Protein AF-A0A0F8Z2M2-F1 (afdb_monomer)

Foldseek 3Di:
DDFAQVADWDADPVRWIWGWHDDPNFIFIWGQDPVVRDTDTDDTDDPVRSVVVVVRRVVVVVVVVVVVCVVVVVDD

Nearest PDB structures (foldseek):
  3o4j-assembly2_D  TM=6.701E-01  e=1.835E+00  Aeropyrum pernix
  3o4i-assembly1_A  TM=6.563E-01  e=2.782E+00  Aeropyrum pernix
  3oe3-assembly1_A  TM=7.414E-01  e=5.039E+00  Salmonella enterica subsp. enterica serovar Typhimurium
  2iy2-assembly1_A  TM=5.027E-01  e=2.067E+00  Escherichia coli
  2hu8-assembly1_B  TM=6.209E-01  e=4.748E+00  Aeropyrum pernix

Solvent-accessible surface area (backbone atoms only — not comparable to full-atom values): 4471 Å² total; per-residue (Å²): 134,86,75,40,71,84,43,50,73,42,65,52,101,80,78,47,51,32,35,42,28,34,56,96,94,38,42,31,38,25,36,64,35,83,91,77,74,43,77,41,81,73,50,78,47,56,75,63,57,53,49,56,53,49,51,50,42,51,52,50,52,50,50,52,50,50,54,52,35,40,76,70,66,75,47,132

Sequence (76 aa):
MELDKDGFVFIDGMDRVYKCCVIDNKSWLLKWNNNRKCWTTLHEINSQDRNDYYELLNKNASQALINILSHKGIIK

Organism: NCBI:txid412755

Structure (mmCIF, N/CA/C/O backbone):
data_AF-A0A0F8Z2M2-F1
#
_entry.id   AF-A0A0F8Z2M2-F1
#
loop_
_atom_site.group_PDB
_atom_site.id
_atom_site.type_symbol
_atom_site.label_atom_id
_atom_site.label_alt_id
_atom_site.label_comp_id
_atom_site.label_asym_id
_atom_site.label_entity_id
_atom_site.label_seq_id
_atom_site.pdbx_PDB_ins_code
_atom_site.Cartn_x
_atom_site.Cartn_y
_atom_site.Cartn_z
_atom_site.occupancy
_atom_site.B_iso_or_equiv
_atom_site.auth_seq_id
_atom_site.auth_comp_id
_atom_site.auth_asym_id
_atom_site.auth_atom_id
_atom_site.pdbx_PDB_model_num
ATOM 1 N N . MET A 1 1 ? 11.919 -5.097 8.595 1.00 60.41 1 MET A N 1
ATOM 2 C CA . MET A 1 1 ? 10.859 -6.058 8.227 1.00 60.41 1 MET A CA 1
ATOM 3 C C . MET A 1 1 ? 10.807 -6.105 6.711 1.00 60.41 1 MET A C 1
ATOM 5 O O . MET A 1 1 ? 10.836 -5.039 6.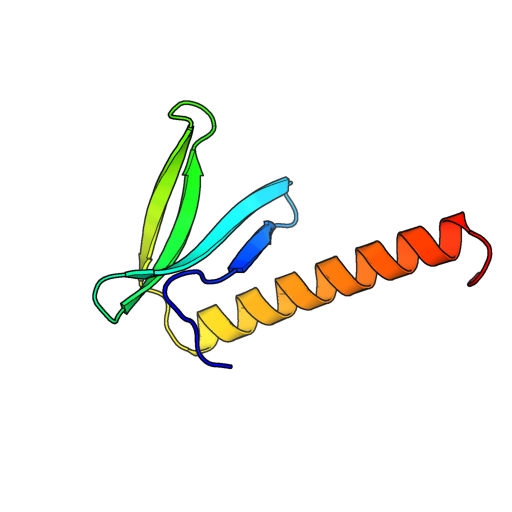104 1.00 60.41 1 MET A O 1
ATOM 9 N N . GLU A 1 2 ? 10.843 -7.286 6.101 1.00 73.69 2 GLU A N 1
ATOM 10 C CA . GLU A 1 2 ? 10.788 -7.397 4.638 1.00 73.69 2 GLU A CA 1
ATOM 11 C C . GLU A 1 2 ? 9.339 -7.288 4.157 1.00 73.69 2 GLU A C 1
ATOM 13 O O . GLU A 1 2 ? 8.433 -7.854 4.763 1.00 73.69 2 GLU A O 1
ATOM 18 N N . LEU A 1 3 ? 9.131 -6.506 3.098 1.00 79.94 3 LEU A N 1
ATOM 19 C CA . LEU A 1 3 ? 7.839 -6.387 2.429 1.00 79.94 3 LEU A CA 1
ATOM 20 C C . LEU A 1 3 ? 7.746 -7.506 1.396 1.00 79.94 3 LEU A C 1
ATOM 22 O O . LEU A 1 3 ? 8.689 -7.692 0.629 1.00 79.94 3 LEU A O 1
ATOM 26 N N . ASP A 1 4 ? 6.619 -8.202 1.342 1.00 86.38 4 ASP A N 1
ATOM 27 C CA . ASP A 1 4 ? 6.353 -9.224 0.334 1.00 86.38 4 ASP A CA 1
ATOM 28 C C . ASP A 1 4 ? 5.262 -8.768 -0.658 1.00 86.38 4 ASP A C 1
ATOM 30 O O . ASP A 1 4 ? 4.832 -7.607 -0.680 1.00 86.38 4 ASP A O 1
ATOM 34 N N . LYS A 1 5 ? 4.842 -9.685 -1.536 1.00 86.88 5 LYS A N 1
ATOM 35 C CA . LYS A 1 5 ? 3.796 -9.451 -2.546 1.00 86.88 5 LYS A CA 1
ATOM 36 C C . LYS A 1 5 ? 2.414 -9.183 -1.933 1.00 86.88 5 LYS A C 1
ATOM 38 O O . LYS A 1 5 ? 1.593 -8.487 -2.535 1.00 86.88 5 LYS A O 1
ATOM 43 N N . ASP A 1 6 ? 2.146 -9.737 -0.755 1.00 88.19 6 ASP A N 1
ATOM 44 C CA . ASP A 1 6 ? 0.858 -9.611 -0.084 1.00 88.19 6 ASP A CA 1
ATOM 45 C C . ASP A 1 6 ? 0.811 -8.283 0.672 1.00 88.19 6 ASP A C 1
ATOM 47 O O . ASP A 1 6 ? -0.190 -7.563 0.583 1.00 88.19 6 ASP A O 1
ATOM 51 N N . GLY A 1 7 ? 1.941 -7.889 1.259 1.00 90.88 7 GLY A N 1
ATOM 52 C CA . GLY A 1 7 ? 2.180 -6.583 1.838 1.00 90.88 7 GLY A CA 1
ATOM 53 C C . GLY A 1 7 ? 1.317 -6.318 3.067 1.00 90.88 7 GLY A C 1
ATOM 54 O O . GLY A 1 7 ? 0.912 -7.230 3.782 1.00 90.88 7 GLY A O 1
ATOM 55 N N . PHE A 1 8 ? 1.009 -5.051 3.323 1.00 91.31 8 PHE A N 1
ATOM 56 C CA . PHE A 1 8 ? 0.086 -4.664 4.389 1.00 91.31 8 PHE A CA 1
ATOM 57 C C . PHE A 1 8 ? -0.798 -3.496 3.967 1.00 91.31 8 PHE A C 1
ATOM 59 O O . PHE A 1 8 ? -0.441 -2.699 3.097 1.00 91.31 8 PHE A O 1
ATOM 66 N N . VAL A 1 9 ? -1.965 -3.404 4.600 1.00 92.06 9 VAL A N 1
ATOM 67 C CA . VAL A 1 9 ? -2.947 -2.337 4.396 1.00 92.06 9 VAL A CA 1
ATOM 68 C C . VAL A 1 9 ? -2.991 -1.471 5.644 1.00 92.06 9 VAL A C 1
ATOM 70 O O . VAL A 1 9 ? -3.008 -1.990 6.757 1.00 92.06 9 VAL A O 1
ATOM 73 N N . PHE A 1 10 ? -3.030 -0.158 5.462 1.00 89.94 10 PHE A N 1
ATOM 74 C CA . PHE A 1 10 ? -3.168 0.802 6.550 1.00 89.94 10 PHE A CA 1
ATOM 75 C C . PHE A 1 10 ? -4.085 1.951 6.135 1.00 89.94 10 PHE A C 1
ATOM 77 O O . PHE A 1 10 ? -4.416 2.126 4.959 1.00 89.94 10 PHE A O 1
ATOM 84 N N . ILE A 1 11 ? -4.516 2.718 7.130 1.00 88.62 11 ILE A N 1
ATOM 85 C CA . ILE A 1 11 ? -5.386 3.877 6.965 1.00 88.62 11 ILE A CA 1
ATOM 86 C C . ILE A 1 11 ? -4.627 5.099 7.490 1.00 88.62 11 ILE A C 1
ATOM 88 O O . ILE A 1 11 ? -3.983 5.013 8.537 1.00 88.62 11 ILE A O 1
ATOM 92 N N . ASP A 1 12 ? -4.636 6.206 6.748 1.00 83.31 12 ASP A N 1
ATOM 93 C CA . ASP A 1 12 ? -4.060 7.468 7.231 1.00 83.31 12 ASP A CA 1
ATOM 94 C C . ASP A 1 12 ? -5.001 8.190 8.215 1.00 83.31 12 ASP A C 1
ATOM 96 O O . ASP A 1 12 ? -6.122 7.756 8.470 1.00 83.31 12 ASP A O 1
ATOM 100 N N . GLY A 1 13 ? -4.566 9.327 8.765 1.00 81.12 13 GLY A N 1
ATOM 101 C CA . GLY A 1 13 ? -5.390 10.135 9.677 1.00 81.12 13 GLY A CA 1
ATOM 102 C C . GLY A 1 13 ? -6.632 10.781 9.039 1.00 81.12 13 GLY A C 1
ATOM 103 O O . GLY A 1 13 ? -7.337 11.515 9.719 1.00 81.12 13 GLY A O 1
ATOM 104 N N . MET A 1 14 ? -6.884 10.549 7.747 1.00 86.88 14 MET A N 1
ATOM 105 C CA . MET A 1 14 ? -8.022 11.066 6.981 1.00 86.88 14 MET A CA 1
ATOM 106 C C . MET A 1 14 ? -8.924 9.931 6.461 1.00 86.88 14 MET A C 1
ATOM 108 O O . MET A 1 14 ? -9.633 10.121 5.468 1.00 86.88 14 MET A O 1
ATOM 112 N N . ASP A 1 15 ? -8.859 8.747 7.075 1.00 86.31 15 ASP A N 1
ATOM 113 C CA . ASP A 1 15 ? -9.614 7.541 6.708 1.00 86.31 15 A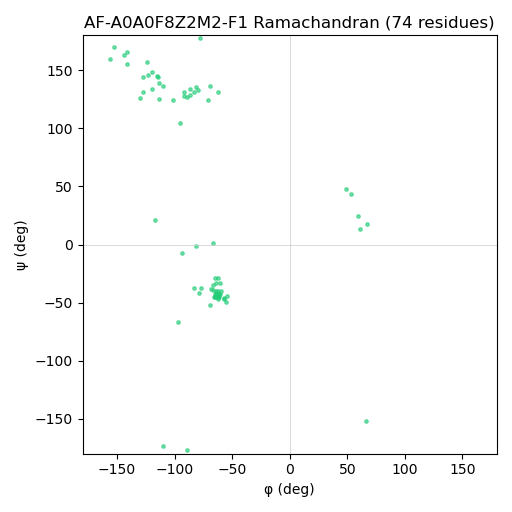SP A CA 1
ATOM 114 C C . ASP A 1 15 ? -9.361 7.026 5.276 1.00 86.31 15 ASP A C 1
ATOM 116 O O . ASP A 1 15 ? -10.185 6.326 4.676 1.00 86.31 15 ASP A O 1
ATOM 120 N N . ARG A 1 16 ? -8.202 7.344 4.683 1.00 89.31 16 ARG A N 1
ATOM 121 C CA . ARG A 1 16 ? -7.846 6.861 3.341 1.00 89.31 16 ARG A CA 1
ATOM 122 C C . ARG A 1 16 ? -7.077 5.555 3.440 1.00 89.31 16 ARG A C 1
ATOM 124 O O . ARG A 1 16 ? -6.091 5.461 4.162 1.00 89.31 16 ARG A O 1
ATOM 131 N N . VAL A 1 17 ? -7.503 4.569 2.656 1.00 93.38 17 VAL A N 1
ATOM 132 C CA . VAL A 1 17 ? -6.917 3.224 2.651 1.00 93.38 17 VAL A CA 1
ATOM 133 C C . VAL A 1 17 ? -5.761 3.131 1.655 1.00 93.38 17 VAL A C 1
ATOM 135 O O . VAL A 1 17 ? -5.932 3.397 0.456 1.00 93.38 17 VAL A O 1
ATOM 138 N N . TYR A 1 18 ? -4.612 2.676 2.143 1.00 94.75 18 TYR A N 1
ATOM 139 C CA . TYR A 1 18 ? -3.413 2.413 1.355 1.00 94.75 18 TYR A CA 1
ATOM 140 C C . TYR A 1 18 ? -2.932 0.980 1.539 1.00 94.75 18 TYR A C 1
ATOM 142 O O . TYR A 1 18 ? -3.215 0.336 2.548 1.00 94.75 18 TYR A O 1
ATOM 150 N N . LYS A 1 19 ? -2.176 0.498 0.557 1.00 94.88 19 LYS A N 1
ATOM 151 C CA . LYS A 1 19 ? -1.477 -0.781 0.596 1.00 94.88 19 LYS A CA 1
ATOM 152 C C . LYS A 1 19 ? -0.009 -0.558 0.250 1.00 94.88 19 LYS A C 1
ATOM 154 O O . LYS A 1 19 ? 0.283 0.062 -0.767 1.00 94.88 19 LYS A O 1
ATOM 159 N N . CYS A 1 20 ? 0.888 -1.102 1.059 1.00 94.56 20 CYS A N 1
ATOM 160 C CA . CYS A 1 20 ? 2.298 -1.251 0.711 1.00 94.56 20 CYS A CA 1
ATOM 161 C C . CYS A 1 20 ? 2.532 -2.699 0.297 1.00 94.56 20 CYS A C 1
ATOM 163 O O . CYS A 1 20 ? 2.221 -3.590 1.082 1.00 94.56 20 CYS A O 1
ATOM 165 N N . CYS A 1 21 ? 3.067 -2.956 -0.896 1.00 94.31 21 CYS A N 1
ATOM 166 C CA . CYS A 1 21 ? 3.479 -4.305 -1.304 1.00 94.31 21 CYS A CA 1
ATOM 167 C C . CYS A 1 21 ? 4.615 -4.283 -2.327 1.00 94.31 21 CYS A C 1
ATOM 169 O O . CYS A 1 21 ? 4.957 -3.233 -2.874 1.00 94.31 21 CYS A O 1
ATOM 171 N N . VAL A 1 22 ? 5.194 -5.453 -2.589 1.00 94.31 22 VAL A N 1
ATOM 172 C CA . VAL A 1 22 ? 6.177 -5.635 -3.657 1.00 94.31 22 VAL A CA 1
ATOM 173 C C . VAL A 1 22 ? 5.479 -5.936 -4.984 1.00 94.31 22 VAL A C 1
ATOM 175 O O . VAL A 1 22 ? 4.652 -6.843 -5.066 1.00 94.31 22 VAL A O 1
ATOM 178 N N . ILE A 1 23 ? 5.831 -5.180 -6.024 1.00 93.62 23 ILE A N 1
ATOM 179 C CA . ILE A 1 23 ? 5.423 -5.378 -7.422 1.00 93.62 23 ILE A CA 1
ATOM 180 C C . ILE A 1 23 ? 6.698 -5.327 -8.264 1.00 93.62 23 ILE A C 1
ATOM 182 O O . ILE A 1 23 ? 7.468 -4.376 -8.139 1.00 93.62 23 ILE A O 1
ATOM 186 N N . ASP A 1 24 ? 6.949 -6.355 -9.077 1.00 92.81 24 ASP A N 1
ATOM 187 C CA . ASP A 1 24 ? 8.147 -6.472 -9.925 1.00 92.81 24 ASP A CA 1
ATOM 188 C C . ASP A 1 24 ? 9.466 -6.209 -9.168 1.00 92.81 24 ASP A C 1
ATOM 190 O O . ASP A 1 24 ?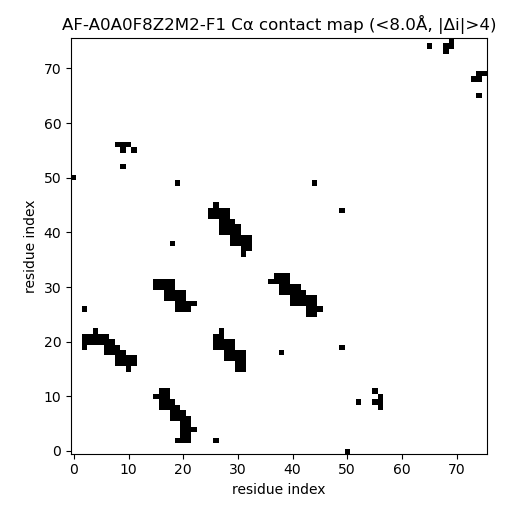 10.319 -5.434 -9.599 1.00 92.81 24 ASP A O 1
ATOM 194 N N . ASN A 1 25 ? 9.622 -6.841 -7.996 1.00 90.69 25 ASN A N 1
ATOM 195 C CA . ASN A 1 25 ? 10.768 -6.696 -7.080 1.00 90.69 25 ASN A CA 1
ATOM 196 C C . ASN A 1 25 ? 11.004 -5.280 -6.526 1.00 90.69 25 ASN A C 1
ATOM 198 O O . ASN A 1 25 ? 12.038 -5.019 -5.912 1.00 90.69 25 ASN A O 1
ATOM 202 N N . LYS A 1 26 ? 10.039 -4.374 -6.682 1.00 92.50 26 LYS A N 1
ATOM 203 C CA . LYS A 1 26 ? 10.077 -3.015 -6.142 1.00 92.50 26 LYS A CA 1
ATOM 204 C C . LYS A 1 26 ? 8.978 -2.819 -5.117 1.00 92.50 26 LYS A C 1
ATOM 206 O O . LYS A 1 26 ? 7.892 -3.375 -5.249 1.00 92.50 26 LYS A O 1
ATOM 211 N N . SER A 1 27 ? 9.251 -2.038 -4.080 1.00 94.38 27 SER A N 1
ATOM 212 C CA . SER A 1 27 ? 8.236 -1.709 -3.075 1.00 94.38 27 SER A CA 1
ATOM 213 C C . SER A 1 27 ? 7.387 -0.546 -3.576 1.00 94.38 27 SER A C 1
ATOM 215 O O . SER A 1 27 ? 7.928 0.460 -4.016 1.00 94.38 27 SER A O 1
ATOM 217 N N . TRP A 1 28 ? 6.066 -0.669 -3.506 1.00 96.06 28 TRP A N 1
ATOM 218 C CA . TRP A 1 28 ? 5.131 0.342 -3.994 1.00 96.06 28 TRP A CA 1
ATOM 219 C C . TRP A 1 28 ? 4.125 0.737 -2.926 1.00 96.06 28 TRP A C 1
ATOM 221 O O . TRP A 1 28 ? 3.635 -0.111 -2.177 1.00 96.06 28 TRP A O 1
ATOM 231 N N . LEU A 1 29 ? 3.761 2.019 -2.932 1.00 96.25 29 LEU A N 1
ATOM 232 C CA . LEU A 1 29 ? 2.564 2.515 -2.272 1.00 96.25 29 LEU A CA 1
ATOM 233 C C . LEU A 1 29 ? 1.402 2.519 -3.262 1.00 96.25 29 LEU A C 1
ATOM 235 O O . LEU A 1 29 ? 1.476 3.094 -4.352 1.00 96.25 29 LEU A O 1
ATOM 239 N N . LEU A 1 30 ? 0.296 1.911 -2.856 1.00 96.81 30 LEU A N 1
ATOM 240 C CA . LEU A 1 30 ? -0.950 1.869 -3.598 1.00 96.81 30 LEU A CA 1
ATOM 241 C C . LEU A 1 30 ? -2.060 2.518 -2.781 1.00 96.81 30 LEU A C 1
ATOM 243 O O . LEU A 1 30 ? -2.097 2.420 -1.557 1.00 96.81 30 LEU A O 1
ATOM 247 N N . LYS A 1 31 ? -3.010 3.136 -3.475 1.00 96.88 31 LYS A N 1
ATOM 248 C CA . LYS A 1 31 ? -4.225 3.704 -2.890 1.00 96.88 31 LYS A CA 1
ATOM 249 C C . LYS A 1 31 ? -5.446 2.943 -3.371 1.00 96.88 31 LYS A C 1
ATOM 251 O O . LYS A 1 31 ? -5.551 2.618 -4.557 1.00 96.88 31 LYS A O 1
ATOM 256 N N . TRP A 1 32 ? -6.392 2.698 -2.470 1.00 97.12 32 TRP A N 1
ATOM 257 C CA . TRP A 1 32 ? -7.684 2.145 -2.853 1.00 97.12 32 TRP A CA 1
ATOM 258 C C . TRP A 1 32 ? -8.512 3.186 -3.615 1.00 97.12 32 TRP A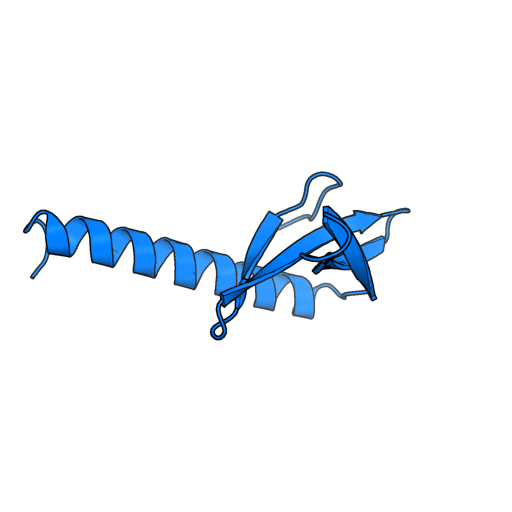 C 1
ATOM 260 O O . TRP A 1 32 ? -8.774 4.290 -3.127 1.00 97.12 32 TRP A O 1
ATOM 270 N N . ASN A 1 33 ? -8.945 2.840 -4.825 1.00 95.94 33 ASN A N 1
ATOM 271 C CA . ASN A 1 33 ? -9.840 3.660 -5.625 1.00 95.94 33 ASN A CA 1
ATOM 272 C C . ASN A 1 33 ? -11.289 3.210 -5.410 1.00 95.94 33 ASN A C 1
ATOM 274 O O . ASN A 1 33 ? -11.735 2.210 -5.972 1.00 95.94 33 ASN A O 1
ATOM 278 N N . ASN A 1 34 ? -12.048 3.991 -4.638 1.00 92.94 34 ASN A N 1
ATOM 279 C CA . ASN A 1 34 ? -13.443 3.679 -4.315 1.00 92.94 34 ASN A CA 1
ATOM 280 C C . ASN A 1 34 ? -14.382 3.636 -5.528 1.00 92.94 34 ASN A C 1
ATOM 282 O O . ASN A 1 34 ? -15.362 2.888 -5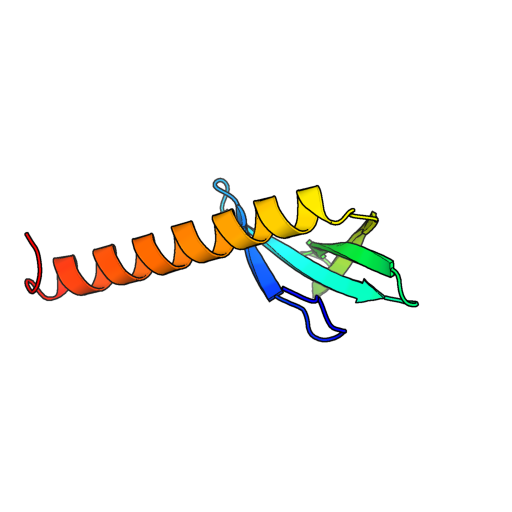.485 1.00 92.94 34 ASN A O 1
ATOM 286 N N . ASN A 1 35 ? -14.084 4.395 -6.588 1.00 95.62 35 ASN A N 1
ATOM 287 C CA . ASN A 1 35 ? -14.917 4.465 -7.790 1.00 95.62 35 ASN A CA 1
ATOM 288 C C . ASN A 1 35 ? -14.691 3.249 -8.691 1.00 95.62 35 ASN A C 1
ATOM 290 O O . ASN A 1 35 ? -15.640 2.685 -9.221 1.00 95.62 35 ASN A O 1
ATOM 294 N N . ARG A 1 36 ? -13.429 2.834 -8.849 1.00 96.50 36 ARG A N 1
ATOM 295 C CA . ARG A 1 36 ? -13.040 1.712 -9.719 1.00 96.50 36 ARG A CA 1
ATOM 296 C C . ARG A 1 36 ? -12.957 0.365 -9.000 1.00 96.50 36 ARG A C 1
ATOM 298 O O . ARG A 1 36 ? -12.768 -0.648 -9.659 1.00 96.50 36 ARG A O 1
ATOM 305 N N . LYS A 1 37 ? -13.083 0.358 -7.668 1.00 94.88 37 LYS A N 1
ATOM 306 C CA . LYS A 1 37 ? -12.943 -0.830 -6.808 1.00 94.88 37 LYS A CA 1
ATOM 307 C C . LYS A 1 37 ? -11.625 -1.578 -7.051 1.00 94.88 37 LYS A C 1
ATOM 309 O O . LYS A 1 37 ? -11.601 -2.801 -7.134 1.00 94.88 37 LYS A O 1
ATOM 314 N N . CYS A 1 38 ? -10.527 -0.834 -7.180 1.00 95.44 38 CYS A N 1
ATOM 315 C CA . CYS A 1 38 ? -9.203 -1.397 -7.440 1.00 95.44 38 CYS A CA 1
ATOM 316 C C . CYS A 1 38 ? -8.086 -0.623 -6.731 1.00 95.44 38 CYS A C 1
ATOM 318 O O . CYS A 1 38 ? -8.260 0.526 -6.317 1.00 95.44 38 CYS A O 1
ATOM 320 N N . TRP A 1 39 ? -6.914 -1.249 -6.629 1.00 96.62 39 TRP A N 1
ATOM 321 C CA . TRP A 1 39 ? -5.691 -0.586 -6.186 1.00 96.62 39 TRP A CA 1
ATOM 322 C C . TRP A 1 39 ? -5.071 0.210 -7.332 1.00 96.62 39 TRP A C 1
ATOM 324 O O . TRP A 1 39 ? -4.937 -0.290 -8.445 1.00 96.62 39 TRP A O 1
ATOM 334 N N . THR A 1 40 ? -4.690 1.455 -7.059 1.00 96.44 40 THR A N 1
ATOM 335 C CA . THR A 1 40 ? -3.943 2.303 -7.994 1.00 96.44 40 THR A CA 1
ATOM 336 C C . THR A 1 40 ? -2.556 2.560 -7.423 1.00 96.44 40 THR A C 1
ATOM 338 O O . THR A 1 40 ? -2.442 3.034 -6.292 1.00 96.44 40 THR A O 1
ATOM 341 N N . THR A 1 41 ? -1.512 2.247 -8.187 1.00 96.00 41 THR A N 1
ATOM 342 C CA . THR A 1 41 ? -0.122 2.563 -7.836 1.00 96.00 41 THR A CA 1
ATOM 343 C C . THR A 1 41 ? 0.067 4.073 -7.744 1.00 96.00 41 THR A C 1
ATOM 345 O O . THR A 1 41 ? -0.348 4.799 -8.647 1.00 96.00 41 THR A O 1
ATOM 348 N N . LEU A 1 42 ? 0.682 4.545 -6.660 1.00 95.62 42 LEU A N 1
ATOM 349 C CA . LEU A 1 42 ? 1.030 5.953 -6.482 1.00 95.62 42 LEU A CA 1
ATOM 350 C C . LEU A 1 42 ? 2.489 6.202 -6.861 1.00 95.62 42 LEU A C 1
ATOM 352 O O . LEU A 1 42 ? 2.755 6.896 -7.836 1.00 95.62 42 LEU A O 1
ATOM 356 N N . HIS A 1 43 ? 3.420 5.636 -6.095 1.00 95.25 43 HIS A N 1
ATOM 357 C CA . HIS A 1 43 ? 4.858 5.744 -6.328 1.00 95.25 43 HIS A CA 1
ATOM 358 C C . HIS A 1 43 ? 5.605 4.565 -5.692 1.00 95.25 43 HIS A C 1
ATOM 360 O O . HIS A 1 43 ? 5.084 3.881 -4.804 1.00 95.25 43 HIS A O 1
ATOM 366 N N . GLU A 1 44 ? 6.817 4.327 -6.186 1.00 96.06 44 GLU A N 1
ATOM 367 C CA . GLU A 1 44 ? 7.783 3.405 -5.592 1.00 96.06 44 GLU A CA 1
ATOM 368 C C . GLU A 1 44 ? 8.274 3.986 -4.263 1.00 96.06 44 GLU A C 1
ATOM 370 O O . GLU A 1 44 ? 8.552 5.181 -4.177 1.00 96.06 44 GLU A O 1
ATOM 375 N N . ILE A 1 45 ? 8.369 3.149 -3.236 1.00 94.12 45 ILE A N 1
ATOM 376 C CA . ILE A 1 45 ? 8.762 3.543 -1.883 1.00 94.12 45 ILE A CA 1
ATOM 377 C C . ILE A 1 45 ? 10.088 2.898 -1.510 1.00 94.12 45 ILE A C 1
ATOM 379 O O . ILE A 1 45 ? 10.370 1.752 -1.871 1.00 94.12 45 ILE A O 1
ATOM 383 N N . ASN A 1 46 ? 10.908 3.629 -0.767 1.00 92.56 46 ASN A N 1
ATOM 384 C CA . ASN A 1 46 ? 12.186 3.120 -0.290 1.00 92.56 46 ASN A CA 1
ATOM 385 C C . ASN A 1 46 ? 12.034 2.423 1.081 1.00 92.56 46 ASN A C 1
ATOM 387 O O . ASN A 1 46 ? 10.939 2.256 1.625 1.00 92.56 46 ASN A O 1
ATOM 391 N N . SER A 1 47 ? 13.155 1.976 1.651 1.00 87.62 47 SER A N 1
ATOM 392 C CA . SER A 1 47 ? 13.160 1.316 2.961 1.00 87.62 47 SER A CA 1
ATOM 393 C C . SER A 1 47 ? 12.710 2.213 4.114 1.00 87.62 47 SER A C 1
ATOM 395 O O . SER A 1 47 ? 12.105 1.689 5.046 1.00 87.62 47 SER A O 1
ATOM 397 N N . GLN A 1 48 ? 12.989 3.517 4.060 1.00 89.50 48 GLN A N 1
ATOM 398 C CA . GLN A 1 48 ? 12.565 4.474 5.079 1.00 89.50 48 GLN A CA 1
ATOM 399 C C . GLN A 1 48 ? 11.051 4.673 5.035 1.00 89.50 48 GLN A C 1
ATOM 401 O O . GLN A 1 48 ? 10.394 4.436 6.041 1.00 89.50 48 GLN A O 1
ATOM 406 N N . ASP A 1 49 ? 10.491 4.972 3.860 1.00 89.06 49 ASP A N 1
ATOM 407 C CA . ASP A 1 49 ? 9.044 5.154 3.680 1.00 89.06 49 ASP A CA 1
ATOM 408 C C . ASP A 1 49 ? 8.269 3.930 4.189 1.00 89.06 49 ASP A C 1
ATOM 410 O O . ASP A 1 49 ? 7.286 4.029 4.920 1.00 89.06 49 ASP A O 1
ATOM 414 N N . ARG A 1 50 ? 8.756 2.733 3.840 1.00 85.88 50 ARG A N 1
ATOM 415 C CA . ARG A 1 50 ? 8.201 1.466 4.317 1.00 85.88 50 ARG A CA 1
ATOM 416 C C . ARG A 1 50 ? 8.184 1.386 5.842 1.00 85.88 50 ARG A C 1
ATOM 418 O O . ARG A 1 50 ? 7.172 0.960 6.396 1.00 85.88 50 ARG A O 1
ATOM 425 N N . ASN A 1 51 ? 9.277 1.755 6.508 1.00 88.06 51 ASN A N 1
ATOM 426 C CA . ASN A 1 51 ? 9.350 1.742 7.968 1.00 88.06 51 ASN A CA 1
ATOM 427 C C . ASN A 1 51 ? 8.369 2.752 8.577 1.00 88.06 51 ASN A C 1
ATOM 429 O O . ASN A 1 51 ? 7.638 2.394 9.498 1.00 88.06 51 ASN A O 1
ATOM 433 N N . ASP A 1 52 ? 8.276 3.953 8.010 1.00 87.94 52 ASP A N 1
ATOM 434 C CA . ASP A 1 52 ? 7.352 4.991 8.469 1.00 87.94 52 ASP A CA 1
ATOM 435 C C . ASP A 1 52 ? 5.889 4.515 8.357 1.00 87.94 52 ASP A C 1
ATOM 437 O O . ASP A 1 52 ? 5.097 4.660 9.292 1.00 87.94 52 ASP A O 1
ATOM 441 N N . TYR A 1 53 ? 5.523 3.851 7.254 1.00 87.62 53 TYR A N 1
ATOM 442 C CA . TYR A 1 53 ? 4.187 3.264 7.089 1.00 87.62 53 TYR A CA 1
ATOM 443 C C . TYR A 1 53 ? 3.918 2.099 8.050 1.00 87.62 53 TYR A C 1
ATOM 445 O O . TYR A 1 53 ? 2.793 1.953 8.536 1.00 87.62 53 TYR A O 1
ATOM 453 N N . TYR A 1 54 ? 4.928 1.287 8.369 1.00 84.81 54 TYR A N 1
A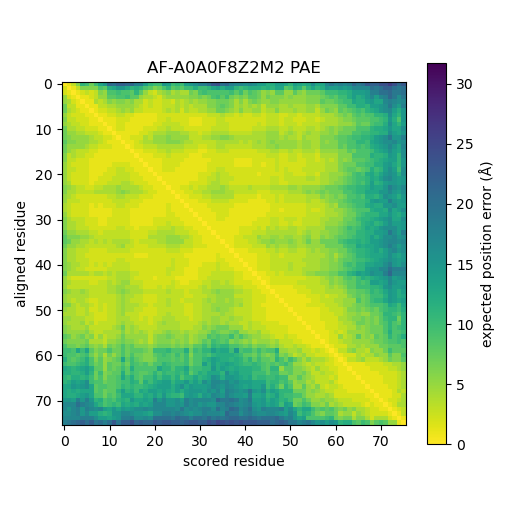TOM 454 C CA . TYR A 1 54 ? 4.806 0.258 9.406 1.00 84.81 54 TYR A CA 1
ATOM 455 C C . TYR A 1 54 ? 4.572 0.863 10.791 1.00 84.81 54 TYR A C 1
ATOM 457 O O . TYR A 1 54 ? 3.759 0.342 11.558 1.00 84.81 54 TYR A O 1
ATOM 465 N N . GLU A 1 55 ? 5.238 1.966 11.128 1.00 84.69 55 GLU A N 1
ATOM 466 C CA . GLU A 1 55 ? 4.974 2.663 12.385 1.00 84.69 55 GLU A CA 1
ATOM 467 C C . GLU A 1 55 ? 3.538 3.180 12.457 1.00 84.69 55 GLU A C 1
ATOM 469 O O . GLU A 1 55 ? 2.903 3.060 13.504 1.00 84.69 55 GLU A O 1
ATOM 474 N N . LEU A 1 56 ? 2.998 3.708 11.355 1.00 79.50 56 LEU A N 1
ATOM 475 C CA . LEU A 1 56 ? 1.595 4.123 11.291 1.00 79.50 56 LEU A CA 1
ATOM 476 C C . LEU A 1 56 ? 0.644 2.940 11.506 1.00 79.50 56 LEU A C 1
ATOM 478 O O . LEU A 1 56 ? -0.289 3.048 12.301 1.00 79.50 56 LEU A O 1
ATOM 482 N N . LEU A 1 57 ? 0.903 1.795 10.864 1.00 81.56 57 LEU A N 1
ATOM 483 C CA . LEU A 1 57 ? 0.123 0.573 11.074 1.00 81.56 57 LEU A CA 1
ATOM 484 C C . LEU A 1 57 ? 0.127 0.153 12.551 1.00 81.56 57 LEU A C 1
ATOM 486 O O . LEU A 1 57 ? -0.931 -0.117 13.121 1.00 81.56 57 LEU A O 1
ATOM 490 N N . ASN A 1 58 ? 1.300 0.143 13.185 1.00 81.56 58 ASN A N 1
ATOM 491 C CA . ASN A 1 58 ? 1.451 -0.256 14.583 1.00 81.56 58 ASN A CA 1
ATOM 492 C C . ASN A 1 58 ? 0.810 0.744 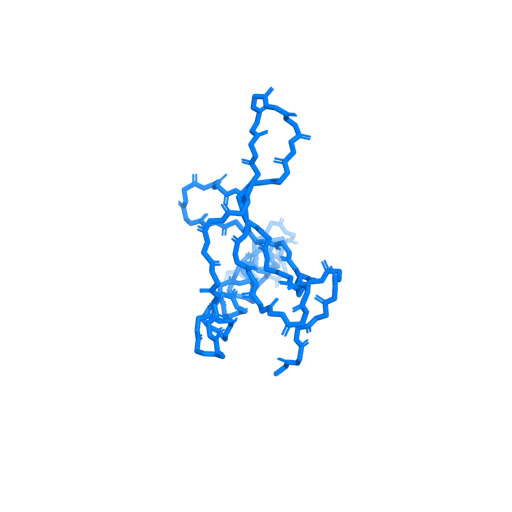15.553 1.00 81.56 58 ASN A C 1
ATOM 494 O O . ASN A 1 58 ? 0.180 0.325 16.526 1.00 81.56 58 ASN A O 1
ATOM 498 N N . LYS A 1 59 ? 0.911 2.053 15.285 1.00 79.56 59 LYS A N 1
ATOM 499 C CA . LYS A 1 59 ? 0.223 3.099 16.060 1.00 79.56 59 LYS A CA 1
ATOM 500 C C . LYS A 1 59 ? -1.292 2.930 15.970 1.00 79.56 59 LYS A C 1
ATOM 502 O O . LYS A 1 59 ? -1.959 2.931 17.000 1.00 79.56 59 LYS A O 1
ATOM 507 N N . ASN A 1 60 ? -1.825 2.688 14.773 1.00 75.56 60 ASN A N 1
ATOM 508 C CA . ASN A 1 60 ? -3.255 2.460 14.564 1.00 75.56 60 ASN A CA 1
ATOM 509 C C . ASN A 1 60 ? -3.746 1.177 15.246 1.00 75.56 60 ASN A C 1
ATOM 511 O O . ASN A 1 60 ? -4.780 1.194 15.911 1.00 75.56 60 ASN A O 1
ATOM 515 N N . ALA A 1 61 ? -2.998 0.076 15.130 1.00 76.81 61 ALA A N 1
ATOM 516 C CA . ALA A 1 61 ? -3.322 -1.182 15.802 1.00 76.81 61 ALA A CA 1
ATOM 517 C C . ALA A 1 61 ? -3.306 -1.025 17.331 1.00 76.81 61 ALA A C 1
ATOM 519 O O . ALA A 1 61 ? -4.219 -1.487 18.016 1.00 76.81 61 ALA A O 1
ATOM 520 N N . SER A 1 62 ? -2.308 -0.309 17.855 1.00 79.75 62 SER A N 1
ATOM 521 C CA . SER A 1 62 ? -2.202 0.009 19.281 1.00 79.75 62 SER A CA 1
ATOM 522 C C . SER A 1 62 ? -3.374 0.869 19.748 1.00 79.75 62 SER A C 1
ATOM 524 O O . SER A 1 62 ? -3.998 0.551 20.755 1.00 79.75 62 SER A O 1
ATOM 526 N N . GLN A 1 63 ? -3.739 1.909 18.994 1.00 77.06 63 GLN A N 1
ATOM 527 C CA . GLN A 1 63 ? -4.877 2.766 19.326 1.00 77.06 63 GLN A CA 1
ATOM 528 C C . GLN A 1 63 ? -6.205 1.999 19.279 1.00 77.06 63 GLN A C 1
ATOM 530 O O . GLN A 1 63 ? -7.041 2.163 20.165 1.00 77.06 63 GLN A O 1
ATOM 535 N N . ALA A 1 64 ? -6.399 1.131 18.283 1.00 75.62 64 ALA A N 1
ATOM 536 C CA . ALA A 1 64 ? -7.584 0.284 18.191 1.00 75.62 64 ALA A CA 1
ATOM 537 C C . ALA A 1 64 ? -7.689 -0.667 19.393 1.00 75.62 64 ALA A C 1
ATOM 539 O O . ALA A 1 64 ? -8.761 -0.793 19.986 1.00 75.62 64 ALA A O 1
ATOM 540 N N . LEU A 1 65 ? -6.575 -1.287 19.797 1.00 75.44 65 LEU A N 1
ATOM 541 C CA . LEU A 1 65 ? -6.522 -2.132 20.987 1.00 75.44 65 LEU A CA 1
ATOM 542 C C . LEU A 1 65 ? -6.844 -1.335 22.256 1.00 75.44 65 LEU A C 1
ATOM 544 O O . LEU A 1 65 ? -7.685 -1.774 23.037 1.00 75.44 65 LEU A O 1
ATOM 548 N N . ILE A 1 66 ? -6.236 -0.159 22.437 1.00 79.50 66 ILE A N 1
ATOM 549 C CA . ILE A 1 66 ? -6.524 0.739 23.565 1.00 79.50 66 ILE A CA 1
ATOM 550 C C . ILE A 1 66 ? -8.021 1.055 23.610 1.00 79.50 66 ILE A C 1
ATOM 552 O O . ILE A 1 66 ? -8.660 0.831 24.633 1.00 79.50 66 ILE A O 1
ATOM 556 N N . ASN A 1 67 ? -8.616 1.462 22.486 1.00 77.50 67 ASN A N 1
ATOM 557 C CA . ASN A 1 67 ? -10.039 1.792 22.412 1.00 77.50 67 ASN A CA 1
ATOM 558 C C . ASN A 1 67 ? -10.938 0.604 22.801 1.00 77.50 67 ASN A C 1
ATOM 560 O O . ASN A 1 67 ? -11.934 0.800 23.501 1.00 77.50 67 ASN A O 1
ATOM 564 N N . ILE A 1 68 ? -10.591 -0.619 22.378 1.00 81.19 68 ILE A N 1
ATOM 565 C CA . ILE A 1 68 ? -11.314 -1.850 22.742 1.00 81.19 68 ILE A CA 1
ATOM 566 C C . ILE A 1 68 ? -11.187 -2.131 24.243 1.00 81.19 68 ILE A C 1
ATOM 568 O O . ILE A 1 68 ? -12.180 -2.463 24.892 1.00 81.19 68 ILE A O 1
ATOM 572 N N . LEU A 1 69 ? -9.980 -2.016 24.800 1.00 82.19 69 LEU A N 1
ATOM 573 C CA . LEU A 1 69 ? -9.725 -2.275 26.216 1.00 82.19 69 LEU A CA 1
ATOM 574 C C . LEU A 1 69 ? -10.413 -1.234 27.114 1.00 82.19 69 LEU A C 1
ATOM 576 O O . LEU A 1 69 ? -10.994 -1.620 28.130 1.00 82.19 69 LEU A O 1
ATOM 580 N N . SER A 1 70 ? -10.425 0.043 26.719 1.00 83.56 70 SER A N 1
ATOM 581 C CA . SER A 1 70 ? -11.158 1.113 27.409 1.00 83.56 70 SER A CA 1
ATOM 582 C C . SER A 1 70 ? -12.672 0.895 27.357 1.00 83.56 70 SER A C 1
ATOM 584 O O . SER A 1 70 ? -13.330 0.967 28.391 1.00 83.56 70 SER A O 1
ATOM 586 N N . HIS A 1 71 ? -13.239 0.538 26.196 1.00 83.44 71 HIS A N 1
ATOM 587 C CA . HIS A 1 71 ? -14.673 0.213 26.085 1.00 83.44 71 HIS A CA 1
ATOM 588 C C . HIS A 1 71 ? -15.081 -0.981 26.954 1.00 83.44 71 HIS A C 1
ATOM 590 O O . HIS A 1 71 ? -16.196 -1.026 27.466 1.00 83.44 71 HIS A O 1
ATOM 596 N N . LYS A 1 72 ? -14.183 -1.954 27.129 1.00 85.62 72 LYS A N 1
ATOM 597 C CA . LYS A 1 72 ? -14.398 -3.113 28.005 1.00 85.62 72 LYS A CA 1
ATOM 598 C C . LYS A 1 72 ? -14.122 -2.822 29.486 1.00 85.62 72 LYS A C 1
ATOM 600 O O . LYS A 1 72 ? -14.273 -3.727 30.301 1.00 85.62 72 LYS A O 1
ATOM 605 N N . GLY A 1 73 ? -13.704 -1.603 29.839 1.00 82.88 73 GLY A N 1
ATOM 606 C CA . GLY A 1 73 ? -13.370 -1.213 31.211 1.00 82.88 73 GLY A CA 1
ATOM 607 C C . GLY A 1 73 ? -12.125 -1.902 31.782 1.00 82.88 73 GLY A C 1
ATOM 608 O O . GLY A 1 73 ? -11.954 -1.926 32.998 1.00 82.88 73 GLY A O 1
ATOM 609 N N . ILE A 1 74 ? -11.272 -2.483 30.930 1.00 86.00 74 ILE A N 1
ATOM 610 C CA . ILE A 1 74 ? -10.048 -3.190 31.344 1.00 86.00 74 ILE A CA 1
ATOM 611 C C . ILE A 1 74 ? -8.948 -2.188 31.715 1.00 86.00 74 ILE A C 1
ATOM 613 O O . ILE A 1 74 ? -8.200 -2.410 3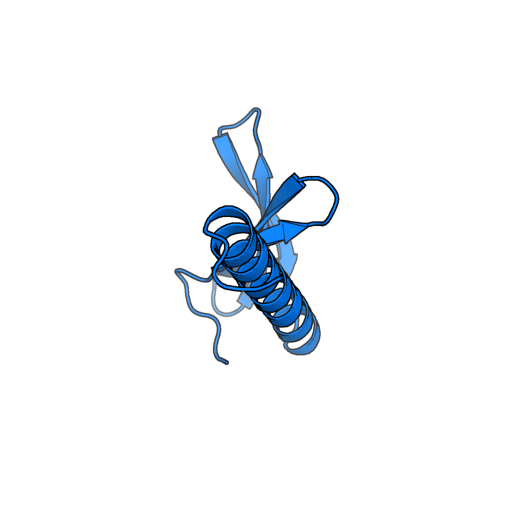2.665 1.00 86.00 74 ILE A O 1
ATOM 617 N N . ILE A 1 75 ? -8.865 -1.081 30.977 1.00 77.00 75 ILE A N 1
ATOM 618 C CA . ILE A 1 75 ? -7.963 0.045 31.244 1.00 77.00 75 ILE A CA 1
ATOM 619 C C . ILE A 1 75 ? -8.792 1.328 31.379 1.00 77.00 75 ILE A C 1
ATOM 621 O O . ILE A 1 75 ? -9.838 1.448 30.737 1.00 77.00 75 ILE A O 1
ATOM 625 N N . LYS A 1 76 ? -8.351 2.247 32.244 1.00 63.47 76 LYS A N 1
ATOM 626 C CA . LYS A 1 76 ? -9.017 3.525 32.531 1.00 63.47 76 LYS A CA 1
ATOM 627 C C . LYS A 1 76 ? -8.319 4.681 31.838 1.00 63.47 76 LYS A C 1
ATOM 629 O O . LYS A 1 76 ? -7.070 4.681 31.863 1.00 63.47 76 LYS A O 1
#

Mean predicted aligned error: 6.1 Å

Radius of gyration: 14.65 Å; Cα contacts (8 Å, |Δi|>4): 99; chains: 1; bounding box: 28×21×42 Å

Secondary structure (DSSP, 8-state):
----SS-EEEE-TTS-EEEEEEETTEEEEEEEETTTTEEEEEEE--HHHHHHHHHHHHHHHHHHHHHHHH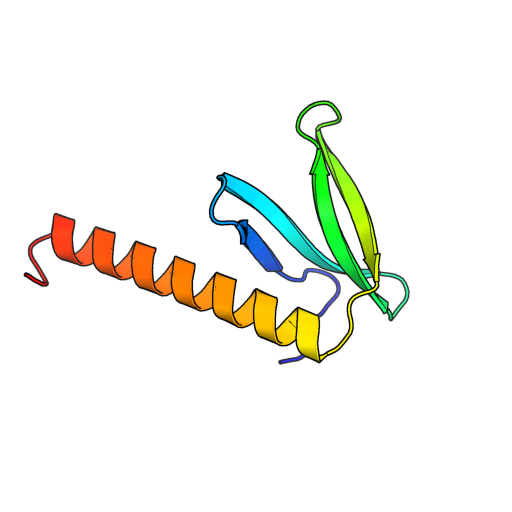HTTS--

pLDDT: mean 87.53, std 7.89, range [60.41, 97.12]